Protein AF-A0A3R6XK89-F1 (afdb_monomer_lite)

Sequence (143 aa):
VPIEGVAANTMTCVRFPKGISGPDLLPKVYARGVSLAGGLHKDIKTEYFRIGHMGPSTRRADHAIQTVAAIEAALIECGYAIPAPGQAVQGLKAALKGKIPLEAGGTKADCGCCIVPVKCQFLTLGIVALSFGVGYLLSGRRR

InterPro domains:
  IPR015422 Pyridoxal phosphate-dependent transferase, small domain [G3DSA:3.90.1150.10] (1-99)
  IPR015424 Pyridoxal phosphate-dependent transferase [SSF53383] (5-79)

pLDDT: mean 83.6, std 16.83, range [34.31, 97.5]

Foldseek 3Di:
DDDPPPDDPFKDKDFDDPPDWCVQQQVQLVVLVDHWAAADDPPCRTGIIMDGCDDPNVQALVNVLSSQLSNLVSCVVSVNDDVDPPVSSVVSCVVCVPVHPHDPPPPPVPPDPDPDPVVVVVVVVVVVVVVVVVVVVVVVVVD

Organism: Aphanomyces astaci (NCBI:txid112090)

Radius of gyration: 22.84 Å; chains: 1; bounding box: 38×30×76 Å

Secondary structure (DSSP, 8-state):
-PPTTS--SSEEEEEPPTT--HHHHHHHHHTTT---EE---TTTTTTEEEEE--GGGGS-HHHHHHHHHHHHHHHHHTT---SSTTHHHHHHHHHHTTTS--S-----S---SS---HHHHHHHHHHHHHHHHHHHHHHHTT-

Structure (mmCIF, N/CA/C/O backbone):
data_AF-A0A3R6XK89-F1
#
_entry.id   AF-A0A3R6XK89-F1
#
loop_
_atom_site.group_PDB
_atom_site.id
_atom_site.type_symbol
_atom_site.label_atom_id
_atom_site.label_alt_id
_atom_site.label_comp_id
_atom_site.label_asym_id
_atom_site.label_entity_id
_atom_site.label_seq_id
_atom_site.pdbx_PDB_ins_code
_atom_site.Cartn_x
_atom_site.Cartn_y
_atom_site.Cartn_z
_atom_site.occupancy
_atom_site.B_iso_or_equiv
_atom_site.auth_seq_id
_atom_site.auth_comp_id
_atom_site.auth_asym_id
_atom_site.auth_atom_id
_atom_site.pdbx_PDB_model_num
ATOM 1 N N . VAL A 1 1 ? 1.555 -9.010 15.361 1.00 53.00 1 VAL A N 1
ATOM 2 C CA . VAL A 1 1 ? 2.782 -9.369 14.606 1.00 53.00 1 VAL A CA 1
ATOM 3 C C . VAL A 1 1 ? 2.589 -10.792 14.097 1.00 53.00 1 VAL A C 1
ATOM 5 O O . VAL A 1 1 ? 1.997 -11.561 14.847 1.00 53.00 1 VAL A O 1
ATOM 8 N N . PRO A 1 2 ? 2.936 -11.125 12.839 1.00 60.66 2 PRO A N 1
ATOM 9 C CA . PRO A 1 2 ? 2.804 -12.495 12.338 1.00 60.66 2 PRO A CA 1
ATOM 10 C C . PRO A 1 2 ? 3.633 -13.473 13.182 1.00 60.66 2 PRO A C 1
ATOM 12 O O . PRO A 1 2 ? 4.651 -13.085 13.751 1.00 60.66 2 PRO A O 1
ATOM 15 N N . ILE A 1 3 ? 3.180 -14.725 13.262 1.00 78.38 3 ILE A N 1
ATOM 16 C CA . ILE A 1 3 ? 3.887 -15.810 13.955 1.00 78.38 3 ILE A CA 1
ATOM 17 C C . ILE A 1 3 ? 5.199 -16.093 13.206 1.00 78.38 3 ILE A C 1
ATOM 19 O O . ILE A 1 3 ? 5.222 -16.090 11.969 1.00 78.38 3 ILE A O 1
ATOM 23 N N . GLU A 1 4 ? 6.289 -16.314 13.943 1.00 73.56 4 GLU A N 1
ATOM 24 C CA . GLU A 1 4 ? 7.587 -16.656 13.355 1.00 73.56 4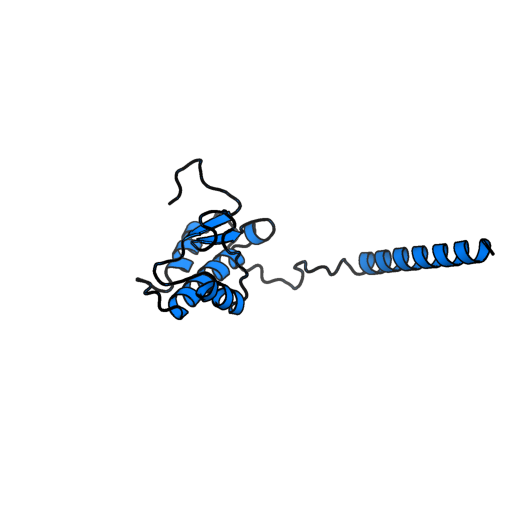 GLU A CA 1
ATOM 25 C C . GLU A 1 4 ? 7.482 -17.913 12.474 1.00 73.56 4 GLU A C 1
ATOM 27 O O . GLU A 1 4 ? 6.775 -18.864 12.797 1.00 73.56 4 GLU A O 1
ATOM 32 N N . GLY A 1 5 ? 8.140 -17.892 11.312 1.00 79.50 5 GLY A N 1
ATOM 33 C CA . GLY A 1 5 ? 8.093 -18.984 10.329 1.00 79.50 5 GLY A CA 1
ATOM 34 C C . GLY A 1 5 ? 6.867 -18.999 9.403 1.00 79.50 5 GLY A C 1
ATOM 35 O O . GLY A 1 5 ? 6.876 -19.731 8.418 1.00 79.50 5 GLY A O 1
ATOM 36 N N . VAL A 1 6 ? 5.845 -18.170 9.653 1.00 83.69 6 VAL A 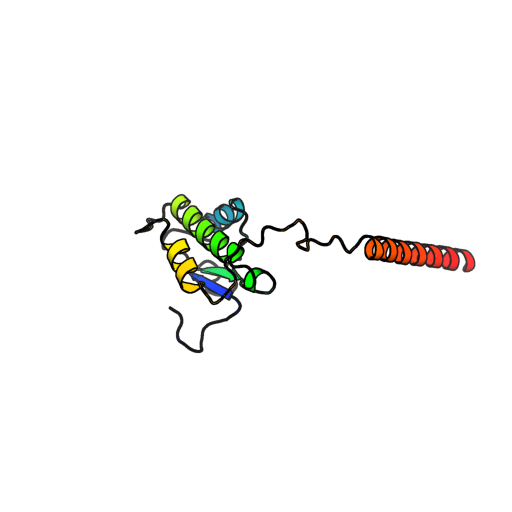N 1
ATOM 37 C CA . VAL A 1 6 ? 4.612 -18.100 8.828 1.00 83.69 6 VAL A CA 1
ATOM 38 C C . VAL A 1 6 ? 4.510 -16.778 8.042 1.00 83.69 6 VAL A C 1
ATOM 40 O O . VAL A 1 6 ? 3.572 -16.551 7.279 1.00 83.69 6 VAL A O 1
ATOM 43 N N . ALA A 1 7 ? 5.477 -15.873 8.212 1.00 85.56 7 ALA A N 1
ATOM 44 C CA . ALA A 1 7 ? 5.502 -14.580 7.535 1.00 85.56 7 ALA A CA 1
ATOM 45 C C . ALA A 1 7 ? 6.036 -14.680 6.094 1.00 85.56 7 ALA A C 1
ATOM 47 O O . ALA A 1 7 ? 7.003 -15.387 5.816 1.00 85.56 7 ALA A O 1
ATOM 48 N N . ALA A 1 8 ? 5.440 -13.907 5.182 1.00 86.44 8 ALA A N 1
ATOM 49 C CA . ALA A 1 8 ? 5.924 -13.773 3.812 1.00 86.44 8 ALA A CA 1
ATOM 50 C C . ALA A 1 8 ? 6.938 -12.621 3.690 1.00 86.44 8 ALA A C 1
ATOM 52 O O . ALA A 1 8 ? 6.674 -11.495 4.109 1.00 86.44 8 ALA A O 1
ATOM 53 N N . ASN A 1 9 ? 8.072 -12.891 3.039 1.00 87.81 9 ASN A N 1
ATOM 54 C CA . ASN A 1 9 ? 9.141 -11.909 2.813 1.00 87.81 9 ASN A CA 1
ATOM 55 C C . ASN A 1 9 ? 8.896 -10.966 1.633 1.00 87.81 9 ASN A C 1
ATOM 57 O O . ASN A 1 9 ? 9.704 -10.073 1.426 1.00 87.81 9 ASN A O 1
ATOM 61 N N . THR A 1 10 ? 7.840 -11.178 0.844 1.00 90.88 10 THR A N 1
ATOM 62 C CA . THR A 1 10 ? 7.587 -10.442 -0.410 1.00 90.88 10 THR A CA 1
ATOM 63 C C . THR A 1 10 ? 6.311 -9.603 -0.385 1.00 90.88 10 THR A C 1
ATOM 65 O O . THR A 1 10 ? 6.073 -8.784 -1.277 1.00 90.88 10 THR A O 1
ATOM 68 N N . MET A 1 11 ? 5.451 -9.801 0.616 1.00 91.75 11 MET A N 1
ATOM 69 C CA . MET A 1 11 ? 4.219 -9.040 0.762 1.00 91.75 11 MET A CA 1
ATOM 70 C C . MET A 1 11 ? 3.722 -9.018 2.204 1.00 91.75 11 MET A C 1
ATOM 72 O O . MET A 1 11 ? 3.838 -9.999 2.933 1.00 91.75 11 MET A O 1
ATOM 76 N N . THR A 1 12 ? 3.088 -7.914 2.583 1.00 93.12 12 THR A N 1
ATOM 77 C CA . THR A 1 12 ? 2.414 -7.759 3.875 1.00 93.12 12 THR A CA 1
ATOM 78 C C . THR A 1 12 ? 0.923 -7.557 3.641 1.00 93.12 12 THR A C 1
ATOM 80 O O . THR A 1 12 ? 0.526 -6.671 2.885 1.00 93.12 12 THR A O 1
ATOM 83 N N . CYS A 1 13 ? 0.089 -8.376 4.282 1.00 93.75 13 CYS A N 1
ATOM 84 C CA . CYS A 1 13 ? -1.368 -8.250 4.230 1.00 93.75 13 CYS A CA 1
ATOM 85 C C . CYS A 1 13 ? -1.868 -7.570 5.506 1.00 93.75 13 CYS A C 1
ATOM 87 O O . CYS A 1 13 ? -1.587 -8.046 6.605 1.00 93.75 13 CYS A O 1
ATOM 89 N N . VAL A 1 14 ? -2.609 -6.473 5.361 1.00 94.31 14 VAL A N 1
ATOM 90 C CA . VAL A 1 14 ? -3.117 -5.679 6.486 1.00 94.31 14 VAL A CA 1
ATOM 91 C C . VAL A 1 14 ? -4.633 -5.605 6.385 1.00 94.31 14 VAL A C 1
ATOM 93 O O . VAL A 1 14 ? -5.169 -5.255 5.333 1.00 94.31 14 VAL A O 1
ATOM 96 N N . ARG A 1 15 ? -5.331 -5.964 7.468 1.00 95.25 15 ARG A N 1
ATOM 97 C CA . ARG A 1 15 ? -6.791 -5.844 7.544 1.00 95.25 15 ARG A CA 1
ATOM 98 C C . ARG A 1 15 ? -7.197 -4.376 7.618 1.00 95.25 15 ARG A C 1
ATOM 100 O O . ARG A 1 15 ? -6.512 -3.585 8.265 1.00 95.25 15 ARG A O 1
ATOM 107 N N . PHE A 1 16 ? -8.311 -4.023 6.988 1.00 95.31 16 PHE A N 1
ATOM 108 C CA . PHE A 1 16 ? -8.868 -2.687 7.153 1.00 95.31 16 PHE A CA 1
ATOM 109 C C . PHE A 1 16 ? -9.330 -2.479 8.603 1.00 95.31 16 PHE A C 1
ATOM 111 O O . PHE A 1 16 ? -9.825 -3.419 9.237 1.00 95.31 16 PHE A O 1
ATOM 118 N N . PRO A 1 17 ? -9.172 -1.266 9.153 1.00 93.62 17 PRO A N 1
ATOM 119 C CA . PRO A 1 17 ? -9.772 -0.935 10.434 1.00 93.62 17 PRO A CA 1
ATOM 120 C C . PRO A 1 17 ? -11.301 -0.911 10.327 1.00 93.62 17 PRO A C 1
ATOM 122 O O . PRO A 1 17 ? -11.874 -0.778 9.244 1.00 93.62 17 PRO A O 1
ATOM 125 N N . LYS A 1 18 ? -11.979 -1.032 11.473 1.00 91.50 18 LYS A N 1
ATOM 126 C CA . LYS A 1 18 ? -13.446 -0.989 11.525 1.00 91.50 18 LYS A CA 1
ATOM 127 C C . LYS A 1 18 ? -13.962 0.312 10.899 1.00 91.50 18 LYS A C 1
ATOM 129 O O . LYS A 1 18 ? -13.486 1.386 11.249 1.00 91.50 18 LYS A O 1
ATOM 134 N N . GLY A 1 19 ? -14.950 0.196 10.012 1.00 91.12 19 GLY A N 1
ATOM 135 C CA . GLY A 1 19 ? -15.602 1.340 9.367 1.00 91.12 19 GLY A CA 1
ATOM 136 C C . GLY A 1 19 ? -14.881 1.907 8.141 1.00 91.12 19 GLY A C 1
ATOM 137 O O . GLY A 1 19 ? -15.383 2.859 7.560 1.00 91.12 19 GLY A O 1
ATOM 138 N N . ILE A 1 20 ? -13.748 1.332 7.723 1.00 94.44 20 ILE A N 1
ATOM 139 C CA . ILE A 1 20 ? -13.032 1.735 6.504 1.00 94.44 20 ILE A CA 1
ATOM 140 C C . ILE A 1 20 ? -12.968 0.544 5.556 1.00 94.44 20 ILE A C 1
ATOM 142 O O . ILE A 1 20 ? -12.640 -0.566 5.971 1.00 94.44 20 ILE A O 1
ATOM 146 N N . SER A 1 21 ? -13.262 0.773 4.279 1.00 94.38 21 SER A N 1
ATOM 147 C CA . SER A 1 21 ? -13.212 -0.259 3.246 1.00 94.38 21 SER A CA 1
ATOM 148 C C . SER A 1 21 ? -12.147 0.030 2.182 1.00 94.38 21 SER A C 1
ATOM 150 O O . SER A 1 21 ? -11.584 1.124 2.094 1.00 94.38 21 SER A O 1
ATOM 152 N N . GLY A 1 22 ? -11.856 -0.970 1.346 1.00 93.31 22 GLY A N 1
ATOM 153 C CA . GLY A 1 22 ? -10.929 -0.827 0.218 1.00 93.31 22 GLY A CA 1
ATOM 154 C C . GLY A 1 22 ? -11.263 0.341 -0.722 1.00 93.31 22 GLY A C 1
ATOM 155 O O . GLY A 1 22 ? -10.357 1.126 -1.007 1.00 93.31 22 GLY A O 1
ATOM 156 N N . PRO A 1 23 ? -12.525 0.497 -1.169 1.00 95.12 23 PRO A N 1
ATOM 157 C CA . PRO A 1 23 ? -12.965 1.656 -1.948 1.00 95.12 23 PRO A CA 1
ATOM 158 C C . PRO A 1 23 ? -12.707 3.015 -1.285 1.00 95.12 23 PRO A C 1
ATOM 160 O O . PRO A 1 23 ? -12.484 3.990 -1.995 1.00 95.12 23 PRO A O 1
ATOM 163 N N . ASP A 1 24 ? -12.679 3.085 0.047 1.00 94.50 24 ASP A N 1
ATOM 164 C CA . ASP A 1 24 ? -12.440 4.341 0.761 1.00 94.50 24 ASP A CA 1
ATOM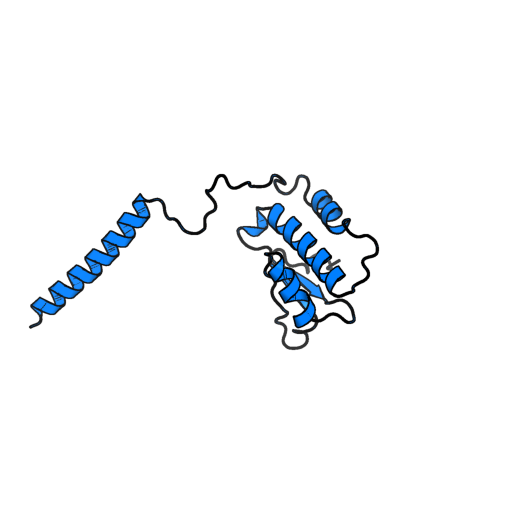 165 C C . ASP A 1 24 ? -10.948 4.675 0.842 1.00 94.50 24 ASP A C 1
ATOM 167 O O . ASP A 1 24 ? -10.555 5.827 0.639 1.00 94.50 24 ASP A O 1
ATOM 171 N N . LEU A 1 25 ? -10.116 3.675 1.154 1.00 96.56 25 LEU A N 1
ATOM 172 C CA . LEU A 1 25 ? -8.701 3.870 1.469 1.00 96.56 25 LEU A CA 1
ATOM 173 C C . LEU A 1 25 ? -7.803 3.847 0.225 1.00 96.56 25 LEU A C 1
ATOM 175 O O . LEU A 1 25 ? -6.928 4.701 0.080 1.00 96.56 25 LEU A O 1
ATOM 179 N N . LEU A 1 26 ? -7.988 2.873 -0.674 1.00 97.00 26 LEU A N 1
ATOM 180 C CA . LEU A 1 26 ? -7.048 2.622 -1.776 1.00 97.00 26 LEU A CA 1
ATOM 181 C C . LEU A 1 26 ? -6.937 3.798 -2.762 1.00 97.00 26 LEU A C 1
ATOM 183 O O . LEU A 1 26 ? -5.806 4.146 -3.109 1.00 97.00 26 LEU A O 1
ATOM 187 N N . PRO A 1 27 ? -8.032 4.472 -3.175 1.00 97.50 27 PRO A N 1
ATOM 188 C CA . PRO A 1 27 ? -7.931 5.643 -4.046 1.00 97.50 27 PRO A CA 1
ATOM 189 C C . PRO A 1 27 ? -7.183 6.812 -3.396 1.00 97.50 27 PRO A C 1
ATOM 191 O O . PRO A 1 27 ? -6.430 7.508 -4.073 1.00 97.50 27 PRO A O 1
ATOM 194 N N . LYS A 1 28 ? -7.327 7.003 -2.077 1.00 97.50 28 LYS A N 1
ATOM 195 C CA . LYS A 1 28 ? -6.636 8.069 -1.332 1.00 97.50 28 LYS A CA 1
ATOM 196 C C . LYS A 1 28 ? -5.134 7.816 -1.220 1.00 97.50 28 LYS A C 1
ATOM 198 O O . LYS A 1 28 ? -4.339 8.747 -1.340 1.00 97.50 28 LYS A O 1
ATOM 203 N N . VAL A 1 29 ? -4.737 6.554 -1.038 1.00 97.44 29 VAL A N 1
ATOM 204 C CA . VAL A 1 29 ? -3.322 6.152 -1.086 1.00 97.44 29 VAL A CA 1
ATOM 205 C C . VAL A 1 29 ? -2.761 6.333 -2.502 1.00 97.44 29 VAL A C 1
ATOM 207 O O . VAL A 1 29 ? -1.682 6.905 -2.664 1.00 97.44 29 VAL A O 1
ATOM 210 N N . TYR A 1 30 ? -3.525 5.950 -3.531 1.00 97.31 30 TYR A N 1
ATOM 211 C CA . TYR A 1 30 ? -3.143 6.137 -4.934 1.00 97.31 30 TYR A CA 1
ATOM 212 C C . TYR A 1 30 ? -2.960 7.609 -5.312 1.00 97.31 30 TYR A C 1
ATOM 214 O O . TYR A 1 30 ? -1.974 7.958 -5.958 1.00 97.31 30 TYR A O 1
ATOM 222 N N . ALA A 1 31 ? -3.835 8.494 -4.828 1.00 96.94 31 ALA A N 1
ATOM 223 C CA . ALA A 1 31 ? -3.709 9.940 -5.013 1.00 96.94 31 ALA A CA 1
ATOM 224 C C . ALA A 1 31 ? -2.402 10.520 -4.432 1.00 96.94 31 ALA A C 1
ATOM 226 O O . ALA A 1 31 ? -1.990 11.611 -4.814 1.00 96.94 31 ALA A O 1
ATOM 227 N N . ARG A 1 32 ? -1.720 9.791 -3.536 1.00 96.38 32 ARG A N 1
ATOM 228 C CA . ARG A 1 32 ? -0.411 10.151 -2.958 1.00 96.38 32 ARG A CA 1
ATOM 229 C C . ARG A 1 32 ? 0.766 9.484 -3.675 1.00 96.38 32 ARG A C 1
ATOM 231 O O . ARG A 1 32 ? 1.877 9.477 -3.154 1.00 96.38 32 ARG A O 1
ATOM 238 N N . GLY A 1 33 ? 0.531 8.912 -4.855 1.00 94.81 33 GLY A N 1
ATOM 239 C CA . GLY A 1 33 ? 1.561 8.292 -5.689 1.00 94.81 33 GLY A CA 1
ATOM 240 C C . GLY A 1 33 ? 1.938 6.865 -5.286 1.00 94.81 33 GLY A C 1
ATOM 241 O O . GLY A 1 33 ? 2.928 6.340 -5.790 1.00 94.81 33 GLY A O 1
ATOM 242 N N . VAL A 1 34 ? 1.169 6.218 -4.402 1.00 95.94 34 VAL A N 1
ATOM 243 C CA . VAL A 1 34 ? 1.433 4.844 -3.947 1.00 95.94 34 VAL A CA 1
ATOM 244 C C . VAL A 1 34 ? 0.312 3.918 -4.408 1.00 95.94 34 VAL A C 1
ATOM 246 O O . VAL A 1 34 ? -0.844 4.089 -4.038 1.00 95.94 34 VAL A O 1
ATOM 249 N N . SER A 1 35 ? 0.643 2.893 -5.192 1.00 95.25 35 SER A N 1
ATOM 250 C CA . SER A 1 35 ? -0.327 1.875 -5.612 1.00 95.25 35 SER A CA 1
ATOM 251 C C . SER A 1 35 ? -0.283 0.667 -4.678 1.00 95.25 35 SER A C 1
ATOM 253 O O . SER A 1 35 ? 0.759 0.031 -4.522 1.00 95.25 35 SER A O 1
ATOM 255 N N . LEU A 1 36 ? -1.422 0.346 -4.061 1.00 96.19 36 LEU A N 1
ATOM 256 C CA . LEU A 1 36 ? -1.608 -0.838 -3.223 1.00 96.19 36 LEU A CA 1
ATOM 257 C C . LEU A 1 36 ? -2.690 -1.735 -3.817 1.00 96.19 36 LEU A C 1
ATOM 259 O O . LEU A 1 36 ? -3.656 -1.258 -4.410 1.00 96.19 36 LEU A O 1
ATOM 263 N N . ALA A 1 37 ? -2.553 -3.044 -3.621 1.00 94.75 37 ALA A N 1
ATOM 264 C CA . ALA A 1 37 ? -3.525 -4.005 -4.121 1.00 94.75 37 ALA A CA 1
ATOM 265 C C . ALA A 1 37 ? -4.571 -4.345 -3.049 1.00 94.75 37 ALA A C 1
ATOM 267 O O . ALA A 1 37 ? -4.232 -4.540 -1.883 1.00 94.75 37 ALA A O 1
ATOM 268 N N . GLY A 1 38 ? -5.835 -4.501 -3.447 1.00 96.06 38 GLY A N 1
ATOM 269 C CA . GLY A 1 38 ? -6.871 -5.084 -2.586 1.00 96.06 38 GLY A CA 1
ATOM 270 C C . GLY A 1 38 ? -6.640 -6.576 -2.309 1.00 96.06 38 GLY A C 1
ATOM 271 O O . GLY A 1 38 ? -5.718 -7.195 -2.861 1.00 96.06 38 GLY A O 1
ATOM 272 N N . GLY A 1 39 ? -7.474 -7.164 -1.453 1.00 94.12 39 GLY A N 1
ATOM 273 C CA . GLY A 1 39 ? -7.436 -8.588 -1.133 1.00 94.12 39 GLY A CA 1
ATOM 274 C C . GLY A 1 39 ? -7.777 -9.490 -2.325 1.00 94.12 39 GLY A C 1
ATOM 275 O O . GLY A 1 39 ? -8.467 -9.090 -3.260 1.00 94.12 39 GLY A O 1
ATOM 276 N N . LEU A 1 40 ? -7.259 -10.722 -2.298 1.00 94.50 40 LEU A N 1
ATOM 277 C CA . LEU A 1 40 ? -7.427 -11.725 -3.362 1.00 94.50 40 LEU A CA 1
ATOM 278 C C . LEU A 1 40 ? -8.058 -13.032 -2.857 1.00 94.50 40 LEU A C 1
ATOM 280 O O . LEU A 1 40 ? -8.610 -13.792 -3.645 1.00 94.50 40 LEU A O 1
ATOM 284 N N . HIS A 1 41 ? -7.988 -13.305 -1.552 1.00 92.88 41 HIS A N 1
ATOM 285 C CA . HIS A 1 41 ? -8.543 -14.521 -0.971 1.00 92.88 41 HIS A CA 1
ATOM 286 C C . HIS A 1 41 ? -10.064 -14.548 -1.141 1.00 92.88 41 HIS A C 1
ATOM 288 O O . HIS A 1 41 ? -10.740 -13.609 -0.723 1.00 92.88 41 HIS A O 1
ATOM 294 N N . LYS A 1 42 ? -10.595 -15.636 -1.711 1.00 94.50 42 LYS A N 1
ATOM 295 C CA . LYS A 1 42 ? -12.015 -15.783 -2.078 1.00 94.50 42 LYS A CA 1
ATOM 296 C C . LYS A 1 42 ? -12.992 -15.352 -0.975 1.00 94.50 42 LYS A C 1
ATOM 298 O O . LYS A 1 42 ? -13.927 -14.613 -1.263 1.00 94.50 42 LYS A O 1
ATOM 303 N N . ASP A 1 43 ? -12.708 -15.734 0.268 1.00 96.06 43 ASP A N 1
ATOM 304 C CA . ASP A 1 43 ? -13.636 -15.552 1.390 1.00 96.06 43 ASP A CA 1
ATOM 305 C C . ASP A 1 43 ? -13.497 -14.192 2.095 1.00 96.06 43 ASP A C 1
ATOM 307 O O . ASP A 1 43 ? -14.435 -13.745 2.736 1.00 96.06 43 ASP A O 1
ATOM 311 N N . ILE A 1 44 ? -12.346 -13.515 1.975 1.00 95.06 44 ILE A N 1
ATOM 312 C CA . ILE A 1 44 ? -12.029 -12.307 2.768 1.00 95.06 44 ILE A CA 1
ATOM 313 C C . ILE A 1 44 ? -11.464 -11.159 1.919 1.00 95.06 44 ILE A C 1
ATOM 315 O O . ILE A 1 44 ? -10.825 -10.248 2.439 1.00 95.06 44 ILE A O 1
ATOM 319 N N . LYS A 1 45 ? -11.662 -11.175 0.593 1.00 94.31 45 LYS A N 1
ATOM 320 C CA . LYS A 1 45 ? -11.061 -10.211 -0.356 1.00 94.31 45 LYS A CA 1
ATOM 321 C C . LYS A 1 45 ? -11.324 -8.733 -0.027 1.00 94.31 45 LYS A C 1
ATOM 323 O O . LYS A 1 45 ? -10.526 -7.881 -0.405 1.00 94.31 45 LYS A O 1
ATOM 328 N N . THR A 1 46 ? -12.422 -8.423 0.661 1.00 94.25 46 THR A N 1
ATOM 329 C CA . THR A 1 46 ? -12.819 -7.057 1.042 1.00 94.25 46 THR A CA 1
ATOM 330 C C . THR A 1 46 ? -12.306 -6.630 2.416 1.00 94.25 46 THR A C 1
ATOM 332 O O . THR A 1 46 ? -12.449 -5.467 2.772 1.00 94.25 46 THR A O 1
ATOM 335 N N . GLU A 1 47 ? -11.713 -7.539 3.192 1.00 95.69 47 GLU A N 1
ATOM 336 C CA . GLU A 1 47 ? -11.314 -7.285 4.583 1.00 95.69 47 GLU A CA 1
ATOM 337 C C . GLU A 1 47 ? -9.869 -6.804 4.728 1.00 95.69 47 GLU A C 1
ATOM 339 O O . GLU A 1 47 ? -9.467 -6.385 5.812 1.00 95.69 47 GLU A O 1
ATOM 344 N N . TYR A 1 48 ? -9.065 -6.883 3.667 1.00 96.25 48 TYR A N 1
ATOM 345 C CA . TYR A 1 48 ? -7.644 -6.563 3.726 1.00 96.25 48 TYR A CA 1
ATOM 346 C C . TYR A 1 48 ? -7.108 -5.994 2.412 1.00 96.25 48 TYR A C 1
ATOM 348 O O . TYR A 1 48 ? -7.684 -6.171 1.338 1.00 96.25 48 TYR A O 1
ATOM 356 N N . PHE A 1 49 ? -5.950 -5.352 2.510 1.00 96.88 49 PHE A N 1
ATOM 357 C CA . PHE A 1 49 ? -5.137 -4.910 1.385 1.00 96.88 49 PHE A CA 1
ATOM 358 C C . PHE A 1 49 ? -3.712 -5.456 1.510 1.00 96.88 49 PHE A C 1
ATOM 360 O O . PHE A 1 49 ? -3.320 -6.032 2.530 1.00 96.88 49 PHE A O 1
ATOM 367 N N . ARG A 1 50 ? -2.939 -5.315 0.437 1.00 96.31 50 ARG A N 1
ATOM 368 C CA . ARG A 1 50 ? -1.621 -5.920 0.272 1.00 96.31 50 ARG A CA 1
ATOM 369 C C . ARG A 1 50 ? -0.590 -4.860 -0.075 1.00 96.31 50 ARG A C 1
ATOM 371 O O . ARG A 1 50 ? -0.752 -4.109 -1.036 1.00 96.31 50 ARG A O 1
ATOM 378 N N . ILE A 1 51 ? 0.493 -4.867 0.688 1.00 95.75 51 ILE A N 1
ATOM 379 C CA . ILE A 1 51 ? 1.688 -4.063 0.460 1.00 95.75 51 ILE A CA 1
ATOM 380 C C . ILE A 1 51 ? 2.741 -4.995 -0.130 1.00 95.75 51 ILE A C 1
ATOM 382 O O . ILE A 1 51 ? 3.243 -5.881 0.561 1.00 95.75 51 ILE A O 1
ATOM 386 N N . GLY A 1 52 ? 3.032 -4.836 -1.419 1.00 94.00 52 GLY A N 1
ATOM 387 C CA . GLY A 1 52 ? 4.059 -5.616 -2.102 1.00 94.00 52 GLY A CA 1
ATOM 388 C C . GLY A 1 52 ? 5.446 -5.048 -1.833 1.00 94.00 52 GLY A C 1
ATOM 389 O O . GLY A 1 52 ? 5.674 -3.853 -1.997 1.00 94.00 52 GLY A O 1
ATOM 390 N N . HIS A 1 53 ? 6.384 -5.908 -1.454 1.00 91.75 53 HIS A N 1
ATOM 391 C CA . HIS A 1 53 ? 7.798 -5.570 -1.340 1.00 91.75 53 HIS A CA 1
ATOM 392 C C . HIS A 1 53 ? 8.610 -6.569 -2.168 1.00 91.75 53 HIS A C 1
ATOM 394 O O . HIS A 1 53 ? 9.258 -7.474 -1.662 1.00 91.75 53 HIS A O 1
ATOM 400 N N . MET A 1 54 ? 8.535 -6.410 -3.492 1.00 90.94 54 MET A N 1
ATOM 401 C CA . MET A 1 54 ? 9.181 -7.278 -4.481 1.00 90.94 54 MET A CA 1
ATOM 402 C C . MET A 1 54 ? 10.007 -6.455 -5.464 1.00 90.94 54 MET A C 1
ATOM 404 O O . MET A 1 54 ? 9.642 -5.339 -5.828 1.00 90.94 54 MET A O 1
ATOM 408 N N . GLY A 1 55 ? 11.121 -7.023 -5.929 1.00 88.88 55 GLY A N 1
ATOM 409 C CA . GLY A 1 55 ? 11.951 -6.384 -6.946 1.00 88.88 55 GLY A CA 1
ATOM 410 C C . GLY A 1 55 ? 12.514 -5.034 -6.469 1.00 88.88 55 GLY A C 1
ATOM 411 O O . GLY A 1 55 ? 13.054 -4.974 -5.356 1.00 88.88 55 GLY A O 1
ATOM 412 N N . PRO A 1 56 ? 12.402 -3.949 -7.263 1.00 84.56 56 PRO A N 1
ATOM 413 C CA . PRO A 1 56 ? 13.010 -2.653 -6.946 1.00 84.56 56 PRO A CA 1
ATOM 414 C C . PRO A 1 56 ? 12.613 -2.069 -5.585 1.00 84.56 56 PRO A C 1
ATOM 416 O O . PRO A 1 56 ? 13.438 -1.438 -4.925 1.00 84.56 56 PRO A O 1
ATOM 419 N N . SER A 1 57 ? 11.388 -2.329 -5.113 1.00 83.75 57 SER A N 1
ATOM 420 C CA . SER A 1 57 ? 10.902 -1.799 -3.833 1.00 83.75 57 SER A CA 1
ATOM 421 C C . SER A 1 57 ? 11.628 -2.377 -2.614 1.00 83.75 57 SER A C 1
ATOM 423 O O . SER A 1 57 ? 11.565 -1.801 -1.535 1.00 83.75 57 SER A O 1
ATOM 425 N N . THR A 1 58 ? 12.339 -3.501 -2.765 1.00 83.94 58 THR A N 1
ATOM 426 C CA . THR A 1 58 ? 13.096 -4.144 -1.672 1.00 83.94 58 THR A CA 1
ATOM 427 C C . THR A 1 58 ? 14.460 -3.513 -1.415 1.00 83.94 58 THR A C 1
ATOM 429 O O . THR A 1 58 ? 15.083 -3.792 -0.393 1.00 83.94 58 THR A O 1
ATOM 432 N N . ARG A 1 59 ? 14.965 -2.701 -2.350 1.00 79.56 59 ARG A N 1
ATOM 433 C CA . ARG A 1 59 ? 16.305 -2.091 -2.288 1.00 79.56 59 ARG A CA 1
ATOM 434 C C . ARG A 1 59 ? 16.262 -0.592 -2.005 1.00 79.56 59 ARG A C 1
ATOM 436 O O . ARG A 1 59 ? 17.294 0.066 -2.028 1.00 79.56 59 ARG A O 1
ATOM 443 N N . ARG A 1 60 ? 15.065 -0.063 -1.766 1.00 82.31 60 ARG A N 1
ATOM 444 C CA . ARG A 1 60 ? 14.761 1.364 -1.736 1.00 82.31 60 ARG A CA 1
ATOM 445 C C . ARG A 1 60 ? 13.929 1.677 -0.505 1.00 82.31 60 ARG A C 1
ATOM 447 O O . ARG A 1 60 ? 12.726 1.420 -0.467 1.00 82.31 60 ARG A O 1
ATOM 454 N N . ALA A 1 61 ? 14.590 2.192 0.529 1.00 85.44 61 ALA A N 1
ATOM 455 C CA . ALA A 1 61 ? 13.927 2.530 1.783 1.00 85.44 61 ALA A CA 1
ATOM 456 C C . ALA A 1 61 ? 12.896 3.656 1.611 1.00 85.44 61 ALA A C 1
ATOM 458 O O . ALA A 1 61 ? 11.887 3.683 2.315 1.00 85.44 61 ALA A O 1
ATOM 459 N N . ASP A 1 62 ? 13.116 4.548 0.643 1.00 87.19 62 ASP A N 1
ATOM 460 C CA . ASP A 1 62 ? 12.202 5.627 0.278 1.00 87.19 62 ASP A CA 1
ATOM 461 C C . ASP A 1 62 ? 10.820 5.103 -0.131 1.00 87.19 62 ASP A C 1
ATOM 463 O O . ASP A 1 62 ? 9.819 5.660 0.312 1.00 87.19 62 ASP A O 1
ATOM 467 N N . HIS A 1 63 ? 10.734 3.988 -0.864 1.00 90.06 63 HIS A N 1
ATOM 468 C CA . HIS A 1 63 ? 9.446 3.385 -1.223 1.00 90.06 63 HIS A CA 1
ATOM 469 C C . HIS A 1 63 ? 8.669 2.893 -0.000 1.00 90.06 63 HIS A C 1
ATOM 471 O O . HIS A 1 63 ? 7.460 3.115 0.096 1.00 90.06 63 HIS A O 1
ATOM 477 N N . ALA A 1 64 ? 9.349 2.263 0.960 1.00 90.62 64 ALA A N 1
ATOM 478 C CA . ALA A 1 64 ? 8.715 1.813 2.195 1.00 90.62 64 ALA A CA 1
ATOM 479 C C . ALA A 1 64 ? 8.244 3.008 3.046 1.00 90.62 64 ALA A C 1
ATOM 481 O O . ALA A 1 64 ? 7.115 3.012 3.537 1.00 90.62 64 ALA A O 1
ATOM 482 N N . ILE A 1 65 ? 9.078 4.048 3.163 1.00 92.12 65 ILE A N 1
ATOM 483 C CA . ILE A 1 65 ? 8.766 5.281 3.900 1.00 92.12 65 ILE A CA 1
ATOM 484 C C . ILE A 1 65 ? 7.568 6.010 3.278 1.00 92.12 65 ILE A C 1
ATOM 486 O O . ILE A 1 65 ? 6.629 6.350 3.997 1.00 92.12 65 ILE A O 1
ATOM 490 N N . GLN A 1 66 ? 7.569 6.211 1.957 1.00 93.44 66 GLN A N 1
AT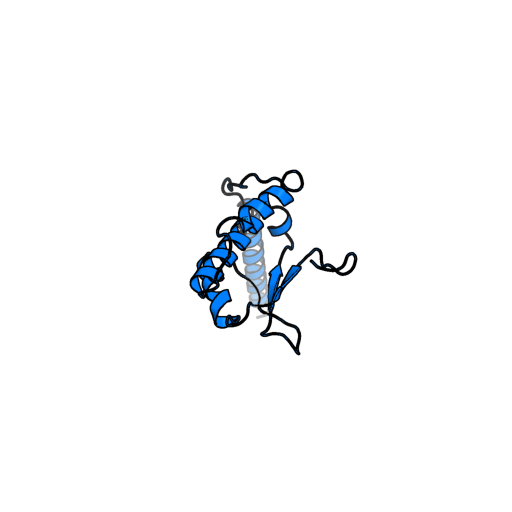OM 491 C CA . GLN A 1 66 ? 6.468 6.850 1.229 1.00 93.44 66 GLN A CA 1
ATOM 492 C C . GLN A 1 66 ? 5.173 6.047 1.351 1.00 93.44 66 GLN A C 1
ATOM 494 O O . GLN A 1 66 ? 4.114 6.626 1.573 1.00 93.44 66 GLN A O 1
ATOM 499 N N . THR A 1 67 ? 5.258 4.716 1.278 1.00 95.19 67 THR A N 1
ATOM 500 C CA . THR A 1 67 ? 4.093 3.837 1.433 1.00 95.19 67 THR A CA 1
ATOM 501 C C . THR A 1 67 ? 3.457 3.989 2.810 1.00 95.19 67 THR A C 1
ATOM 503 O O . THR A 1 67 ? 2.248 4.184 2.909 1.00 95.19 67 THR A O 1
ATOM 506 N N . VAL A 1 68 ? 4.258 3.945 3.880 1.00 94.81 68 VAL A N 1
ATOM 507 C CA . VAL A 1 68 ? 3.744 4.090 5.250 1.00 94.81 68 VAL A CA 1
ATOM 508 C C . VAL A 1 68 ? 3.169 5.486 5.485 1.00 94.81 68 VAL A C 1
ATOM 510 O O . VAL A 1 68 ? 2.074 5.597 6.033 1.00 94.81 68 VAL A O 1
ATOM 513 N N . ALA A 1 69 ? 3.843 6.536 5.008 1.00 95.12 69 ALA A N 1
ATOM 514 C CA . ALA A 1 69 ? 3.341 7.906 5.102 1.00 95.12 69 ALA A CA 1
ATOM 515 C C . ALA A 1 69 ? 2.011 8.094 4.347 1.00 95.12 69 ALA A C 1
ATOM 517 O O . ALA A 1 69 ? 1.087 8.726 4.857 1.00 95.12 69 ALA A O 1
ATOM 518 N N . ALA A 1 70 ? 1.887 7.517 3.147 1.00 96.56 70 ALA A N 1
ATOM 519 C CA . ALA A 1 70 ? 0.669 7.596 2.347 1.00 96.56 70 ALA A CA 1
ATOM 520 C C . ALA A 1 70 ? -0.504 6.853 3.002 1.00 96.56 70 ALA A C 1
ATOM 522 O O . ALA A 1 70 ? -1.616 7.380 3.017 1.00 96.56 70 ALA A O 1
ATOM 523 N N . ILE A 1 71 ? -0.261 5.668 3.577 1.00 96.12 71 ILE A N 1
ATOM 524 C CA . ILE A 1 71 ? -1.274 4.903 4.321 1.00 96.12 71 ILE A CA 1
ATOM 525 C C . ILE A 1 71 ? -1.748 5.689 5.543 1.00 96.12 71 ILE A C 1
ATOM 527 O O . ILE A 1 71 ? -2.951 5.817 5.749 1.00 96.12 71 ILE A O 1
ATOM 531 N N . GLU A 1 72 ? -0.824 6.235 6.333 1.00 95.06 72 GLU A N 1
ATOM 532 C CA . GLU A 1 72 ? -1.149 7.027 7.521 1.00 95.06 72 GLU A CA 1
ATOM 533 C C . GLU A 1 72 ? -2.019 8.240 7.165 1.00 95.06 72 GLU A C 1
ATOM 535 O O . GLU A 1 72 ? -3.101 8.421 7.725 1.00 95.06 72 GLU A O 1
ATOM 540 N N . ALA A 1 73 ? -1.604 9.021 6.167 1.00 95.31 73 ALA A N 1
ATOM 541 C CA . ALA A 1 73 ? -2.356 10.185 5.717 1.00 95.31 73 ALA A CA 1
ATOM 542 C C . ALA A 1 73 ? -3.729 9.818 5.124 1.00 95.31 73 ALA A C 1
ATOM 544 O O . ALA A 1 73 ? -4.694 10.555 5.316 1.00 95.31 73 ALA A O 1
ATOM 545 N N . ALA A 1 74 ? -3.836 8.696 4.408 1.00 96.19 74 ALA A N 1
ATOM 546 C CA . ALA A 1 74 ? -5.102 8.227 3.851 1.00 96.19 74 ALA A CA 1
ATOM 547 C C . ALA A 1 74 ? -6.058 7.694 4.932 1.00 96.19 74 ALA A C 1
ATOM 549 O O . ALA A 1 74 ? -7.267 7.889 4.825 1.00 96.19 74 ALA A O 1
ATOM 550 N N . LEU A 1 75 ? -5.534 7.057 5.984 1.00 95.25 75 LEU A N 1
ATOM 551 C CA . LEU A 1 75 ? -6.322 6.614 7.137 1.00 95.25 75 LEU A CA 1
ATOM 552 C C . LEU A 1 75 ? -6.909 7.802 7.905 1.00 95.25 75 LEU A C 1
ATOM 554 O O . LEU A 1 75 ? -8.097 7.780 8.220 1.00 95.25 75 LEU A O 1
ATOM 558 N N . ILE A 1 76 ? -6.113 8.850 8.141 1.00 94.38 76 ILE A N 1
ATOM 559 C CA . ILE A 1 76 ? -6.587 10.094 8.771 1.00 94.38 76 ILE A CA 1
ATOM 560 C C . ILE A 1 76 ? -7.701 10.725 7.929 1.00 94.38 76 ILE A C 1
ATOM 562 O O . ILE A 1 76 ? -8.740 11.102 8.463 1.00 94.38 76 ILE A O 1
ATOM 566 N N . GLU A 1 77 ? -7.527 10.783 6.607 1.00 94.94 77 GLU A N 1
ATOM 567 C CA . GLU A 1 77 ? -8.540 11.318 5.687 1.00 94.94 77 GLU A CA 1
ATOM 568 C C . GLU A 1 77 ? -9.828 10.470 5.661 1.00 94.94 77 GLU A C 1
ATOM 570 O O . GLU A 1 77 ? -10.915 10.996 5.450 1.00 94.94 77 GLU A O 1
ATOM 575 N N . CYS A 1 78 ? -9.738 9.163 5.927 1.00 94.19 78 CYS A N 1
ATOM 576 C CA . CYS A 1 78 ? -10.909 8.299 6.120 1.00 94.19 78 CYS A CA 1
ATOM 577 C C . CYS A 1 78 ? -11.564 8.445 7.508 1.00 94.19 78 CYS A C 1
ATOM 579 O O . CYS A 1 78 ? -12.495 7.703 7.810 1.00 94.19 78 CYS A O 1
ATOM 581 N N . GLY A 1 79 ? -11.084 9.353 8.364 1.00 92.25 79 GLY A N 1
ATOM 582 C CA . GLY A 1 79 ? -11.614 9.566 9.713 1.00 92.25 79 GLY A CA 1
ATOM 583 C C . GLY A 1 79 ? -11.115 8.561 10.754 1.00 92.25 79 GLY A C 1
ATOM 584 O O . GLY A 1 79 ? -11.692 8.464 11.837 1.00 92.25 79 GLY A O 1
ATOM 585 N N . TYR A 1 80 ? -10.052 7.802 10.464 1.00 92.69 80 TYR A N 1
ATOM 586 C CA . TYR A 1 80 ? -9.455 6.903 11.447 1.00 92.69 80 TYR A CA 1
ATOM 587 C C . TYR A 1 80 ? -8.653 7.690 12.487 1.00 92.69 80 TYR A C 1
ATOM 589 O O . TYR A 1 80 ? -7.703 8.400 12.150 1.00 92.69 80 TYR A O 1
ATOM 597 N N . ALA A 1 81 ? -8.994 7.521 13.765 1.00 89.62 81 ALA A N 1
ATOM 598 C CA . ALA A 1 81 ? -8.253 8.126 14.863 1.00 89.62 81 ALA A CA 1
ATOM 599 C C . ALA A 1 81 ? -6.918 7.395 15.071 1.00 89.62 81 ALA A C 1
ATOM 601 O O . ALA A 1 81 ? -6.869 6.292 15.621 1.00 89.62 81 ALA A O 1
ATOM 602 N N . ILE A 1 82 ? -5.823 8.017 14.632 1.00 87.12 82 ILE A N 1
ATOM 603 C CA . ILE A 1 82 ? -4.467 7.522 14.880 1.00 87.12 82 ILE A CA 1
ATOM 604 C C . ILE A 1 82 ? -3.990 8.079 16.229 1.00 87.12 82 ILE A C 1
ATOM 606 O O . ILE A 1 82 ? -3.899 9.298 16.361 1.00 87.12 82 ILE A O 1
ATOM 610 N N . PRO A 1 83 ? -3.651 7.226 17.219 1.00 82.12 83 PRO A N 1
ATOM 611 C CA . PRO A 1 83 ? -3.246 7.682 18.553 1.00 82.12 83 PRO A CA 1
ATOM 612 C C . PRO A 1 83 ? -2.015 8.596 18.564 1.00 82.12 83 PRO A C 1
ATOM 614 O O . PRO A 1 83 ? -1.899 9.456 19.430 1.00 82.12 83 PRO A O 1
ATOM 617 N N . ALA A 1 84 ? -1.093 8.411 17.615 1.00 85.44 84 ALA A N 1
ATOM 618 C CA . ALA A 1 84 ? 0.105 9.231 17.492 1.00 85.44 84 ALA A CA 1
ATOM 619 C C . ALA A 1 84 ? 0.527 9.403 16.019 1.00 85.44 84 ALA A C 1
ATOM 621 O O . ALA A 1 84 ? 1.322 8.606 15.506 1.00 85.44 84 ALA A O 1
ATOM 622 N N . PRO A 1 85 ? -0.003 10.428 15.326 1.00 84.62 85 PRO A N 1
ATOM 623 C CA . PRO A 1 85 ? 0.345 10.710 13.938 1.00 84.62 85 PRO A CA 1
ATOM 624 C C . PRO A 1 85 ? 1.845 10.994 13.759 1.00 84.62 85 PRO A C 1
ATOM 626 O O . PRO A 1 85 ? 2.473 11.658 14.582 1.00 84.62 85 PRO A O 1
ATOM 629 N N . GLY A 1 86 ? 2.431 10.491 12.676 1.00 83.31 86 GLY A N 1
ATOM 630 C CA . GLY A 1 86 ? 3.834 10.665 12.299 1.00 83.31 86 GLY A CA 1
ATOM 631 C C . GLY A 1 86 ? 4.805 9.683 12.962 1.00 83.31 86 GLY A C 1
ATOM 632 O O . GLY A 1 86 ? 5.971 9.614 12.561 1.00 83.31 86 GLY A O 1
ATOM 633 N N . GLN A 1 87 ? 4.362 8.878 13.936 1.00 88.88 87 GLN A N 1
ATOM 634 C CA . GLN A 1 87 ? 5.225 7.877 14.576 1.00 88.88 87 GLN A CA 1
ATOM 635 C C . GLN A 1 87 ? 5.494 6.664 13.680 1.00 88.88 87 GLN A C 1
ATOM 637 O O . GLN A 1 87 ? 6.564 6.061 13.782 1.00 88.88 87 GLN A O 1
ATOM 642 N N . ALA A 1 88 ? 4.576 6.322 12.770 1.00 89.00 88 ALA A N 1
ATOM 643 C CA . ALA A 1 88 ? 4.697 5.137 11.920 1.00 89.00 88 ALA A CA 1
ATOM 644 C C . ALA A 1 88 ? 5.959 5.183 11.042 1.00 89.00 88 ALA A C 1
ATOM 646 O O . ALA A 1 88 ? 6.719 4.213 10.963 1.00 89.00 88 ALA A O 1
ATOM 647 N N . VAL A 1 89 ? 6.235 6.342 10.441 1.00 90.94 89 VAL A N 1
ATOM 648 C CA . VAL A 1 89 ? 7.438 6.560 9.628 1.00 90.94 89 VAL A CA 1
ATOM 649 C C . VAL A 1 89 ? 8.708 6.511 10.478 1.00 90.94 89 VAL A C 1
ATOM 651 O O . VAL A 1 89 ? 9.713 5.950 10.040 1.00 90.94 89 VAL A O 1
ATOM 654 N N . GLN A 1 90 ? 8.684 7.070 11.690 1.00 90.62 90 GLN A N 1
ATOM 655 C CA . GLN A 1 90 ? 9.849 7.055 12.580 1.00 90.62 90 GLN A CA 1
ATOM 656 C C . GLN A 1 90 ? 10.177 5.638 13.053 1.00 90.62 90 GLN A C 1
ATOM 658 O O . GLN A 1 90 ? 11.337 5.226 12.999 1.00 90.62 90 GLN A O 1
ATOM 663 N N . GLY A 1 91 ? 9.155 4.861 13.423 1.00 90.12 91 GLY A N 1
ATOM 664 C CA . GLY A 1 91 ? 9.304 3.449 13.768 1.00 90.12 91 GLY A CA 1
ATOM 665 C C . GLY A 1 91 ? 9.880 2.633 12.610 1.00 90.12 91 GLY A C 1
ATOM 666 O O . GLY A 1 91 ? 10.804 1.843 12.807 1.00 90.12 91 GLY A O 1
ATOM 667 N N . LEU A 1 92 ? 9.412 2.883 11.381 1.00 89.88 92 LEU A N 1
ATOM 668 C CA . LEU A 1 92 ? 9.953 2.229 10.190 1.00 89.88 92 LEU A CA 1
ATOM 669 C C . LEU A 1 92 ? 11.421 2.601 9.944 1.00 89.88 92 LEU A C 1
ATOM 671 O O . LEU A 1 92 ? 12.248 1.719 9.719 1.00 89.88 92 LEU A O 1
ATOM 675 N N . LYS A 1 93 ? 11.768 3.891 10.010 1.00 89.62 93 LYS A N 1
ATOM 676 C CA . LYS A 1 93 ? 13.152 4.357 9.833 1.00 89.62 93 LYS A CA 1
ATOM 677 C C . LYS A 1 93 ? 14.089 3.736 10.867 1.00 89.62 93 LYS A C 1
ATOM 679 O O . LYS A 1 93 ? 15.174 3.292 10.501 1.00 89.62 93 LYS A O 1
ATOM 684 N N . ALA A 1 94 ? 13.662 3.653 12.127 1.00 89.94 94 ALA A N 1
ATOM 685 C CA . ALA A 1 94 ? 14.426 2.999 13.183 1.00 89.94 94 ALA A CA 1
ATOM 686 C C . ALA A 1 94 ? 14.640 1.502 12.895 1.00 89.94 94 ALA A C 1
ATOM 688 O O . ALA A 1 94 ? 15.755 1.010 13.043 1.00 89.94 94 ALA A O 1
ATOM 689 N N . ALA A 1 95 ? 13.609 0.796 12.415 1.00 87.31 95 ALA A N 1
ATOM 690 C CA . ALA A 1 95 ? 13.692 -0.628 12.083 1.00 87.31 95 ALA A CA 1
ATOM 691 C C . ALA A 1 95 ? 14.560 -0.933 10.846 1.00 87.31 95 ALA A C 1
ATOM 693 O O . ALA A 1 95 ? 15.148 -2.015 10.756 1.00 87.31 95 ALA A O 1
ATOM 694 N N . LEU A 1 96 ? 14.626 0.002 9.891 1.00 85.00 96 LEU A N 1
ATOM 695 C CA . LEU A 1 96 ? 15.402 -0.124 8.652 1.00 85.00 96 LEU A CA 1
ATOM 696 C C . LEU A 1 96 ? 16.848 0.380 8.778 1.00 85.00 96 LEU A C 1
ATOM 698 O O . LEU A 1 96 ? 17.688 0.023 7.947 1.00 85.00 96 LEU A O 1
ATOM 702 N N . LYS A 1 97 ? 17.158 1.180 9.807 1.00 81.19 97 LYS A N 1
ATOM 703 C CA . LYS A 1 97 ? 18.497 1.732 10.050 1.00 81.19 97 LYS A CA 1
ATOM 704 C C . LYS A 1 97 ? 19.539 0.610 10.104 1.00 81.19 97 LYS A C 1
ATOM 706 O O . LYS A 1 97 ? 19.447 -0.298 10.923 1.00 81.19 97 LYS A O 1
ATOM 711 N N . GLY A 1 98 ? 20.527 0.675 9.211 1.00 75.19 98 GLY A N 1
ATOM 712 C CA . GLY A 1 98 ? 21.611 -0.310 9.113 1.00 75.19 98 GLY A CA 1
ATOM 713 C C . GLY A 1 98 ? 21.277 -1.595 8.342 1.00 75.19 98 GLY A C 1
ATOM 714 O O . GLY A 1 98 ? 22.181 -2.390 8.113 1.00 75.19 98 GLY A O 1
ATOM 715 N N . LYS A 1 99 ? 20.023 -1.802 7.907 1.00 78.56 99 LYS A N 1
ATOM 716 C CA . LYS A 1 99 ? 19.610 -2.973 7.102 1.00 78.56 99 LYS A CA 1
ATOM 717 C C . LYS A 1 99 ? 19.481 -2.667 5.613 1.00 78.56 99 LYS A C 1
ATOM 719 O O . LYS A 1 99 ? 19.718 -3.537 4.782 1.00 78.56 99 LYS A O 1
ATOM 724 N N . ILE A 1 100 ? 19.076 -1.445 5.280 1.00 72.88 100 ILE A N 1
ATOM 725 C CA . ILE A 1 100 ? 18.904 -0.963 3.907 1.00 72.88 100 ILE A CA 1
ATOM 726 C C . ILE A 1 100 ? 19.486 0.453 3.854 1.00 72.88 100 ILE A C 1
ATOM 728 O O . ILE A 1 100 ? 19.269 1.213 4.803 1.00 72.88 100 ILE A O 1
ATOM 732 N N . PRO A 1 101 ? 20.212 0.838 2.789 1.00 65.88 101 PRO A N 1
ATOM 733 C CA . PRO A 1 101 ? 20.605 2.228 2.589 1.00 65.88 101 PRO A CA 1
ATOM 734 C C . PRO A 1 101 ? 19.365 3.134 2.653 1.00 65.88 101 PRO A C 1
ATOM 736 O O . PRO A 1 101 ? 18.438 2.988 1.857 1.00 65.88 101 PRO A O 1
ATOM 739 N N . LEU A 1 102 ? 19.326 4.017 3.656 1.00 56.84 102 LEU A N 1
ATOM 740 C CA . LEU A 1 102 ? 18.218 4.954 3.893 1.00 56.84 102 LEU A CA 1
ATOM 741 C C . LEU A 1 102 ? 18.340 6.236 3.068 1.00 56.84 102 LEU A C 1
ATOM 743 O O . LEU A 1 102 ? 17.423 7.058 3.095 1.00 56.84 102 LEU A O 1
ATOM 747 N N . GLU A 1 103 ? 19.462 6.411 2.370 1.00 55.69 103 GLU A N 1
ATOM 748 C CA . GLU A 1 103 ? 19.642 7.522 1.453 1.00 55.69 103 GLU A CA 1
ATOM 749 C C . GLU A 1 103 ? 18.500 7.505 0.448 1.00 55.69 103 GLU A C 1
ATOM 751 O O . GLU A 1 103 ? 18.183 6.466 -0.146 1.00 55.69 103 GLU A O 1
ATOM 756 N N . ALA A 1 104 ? 17.881 8.672 0.255 1.00 48.66 104 ALA A N 1
ATOM 757 C CA . ALA A 1 104 ? 17.102 8.882 -0.939 1.00 48.66 104 ALA A CA 1
ATOM 758 C C . ALA A 1 104 ? 18.055 8.544 -2.080 1.00 48.66 104 ALA A C 1
ATOM 760 O O . ALA A 1 104 ? 19.029 9.258 -2.322 1.00 48.66 104 ALA A O 1
ATOM 761 N N . GLY A 1 105 ? 17.776 7.453 -2.788 1.00 40.84 105 GLY A N 1
ATOM 762 C CA . GLY A 1 105 ? 18.174 7.340 -4.173 1.00 40.84 105 GLY A CA 1
ATOM 763 C C . GLY A 1 105 ? 17.443 8.452 -4.909 1.00 40.84 105 GLY A C 1
ATOM 764 O O . GLY A 1 105 ? 16.481 8.187 -5.631 1.00 40.84 105 GLY A O 1
ATOM 765 N N . GLY A 1 106 ? 17.864 9.699 -4.662 1.00 36.66 106 GLY A N 1
ATOM 766 C CA . GLY A 1 106 ? 17.771 10.789 -5.586 1.00 36.66 106 GLY A CA 1
ATOM 767 C C . GLY A 1 106 ? 18.354 10.188 -6.829 1.00 36.66 106 GLY A C 1
ATOM 768 O O . GLY A 1 106 ? 19.549 9.912 -6.936 1.00 36.66 106 GLY A O 1
ATOM 769 N N . THR A 1 107 ? 17.453 9.848 -7.724 1.00 36.69 107 THR A N 1
ATOM 770 C CA . THR A 1 107 ? 17.836 9.591 -9.074 1.00 36.69 107 THR A CA 1
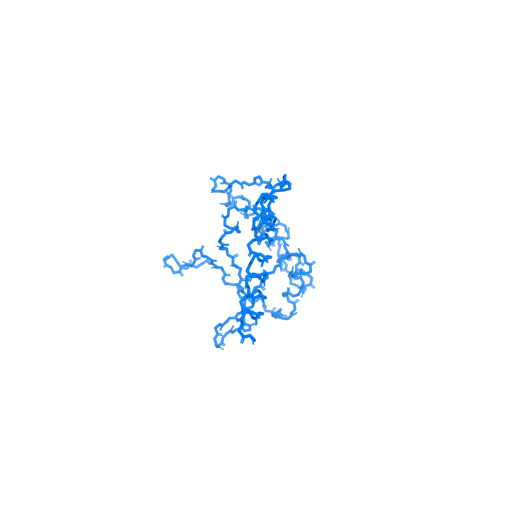ATOM 771 C C . THR A 1 107 ? 18.510 10.886 -9.513 1.00 36.69 107 THR A C 1
ATOM 773 O O . THR A 1 107 ? 17.842 11.823 -9.938 1.00 36.69 107 THR A O 1
ATOM 776 N N . LYS A 1 108 ? 19.853 10.914 -9.505 1.00 35.31 108 LYS A N 1
ATOM 777 C CA . LYS A 1 108 ? 20.492 11.194 -10.791 1.00 35.31 108 LYS A CA 1
ATOM 778 C C . LYS A 1 108 ? 19.682 10.396 -11.793 1.00 35.31 108 LYS A C 1
ATOM 780 O O . LYS A 1 108 ? 19.446 9.220 -11.525 1.00 35.31 108 LYS A O 1
ATOM 785 N N . ALA A 1 109 ? 19.090 11.098 -12.746 1.00 38.91 109 ALA A N 1
ATOM 786 C CA . ALA A 1 109 ? 18.033 10.668 -13.646 1.00 38.91 109 ALA A CA 1
ATOM 787 C C . ALA A 1 109 ? 18.387 9.400 -14.457 1.00 38.91 109 ALA A C 1
ATOM 789 O O . ALA A 1 109 ? 18.455 9.431 -15.673 1.00 38.91 109 ALA A O 1
ATOM 790 N N . ASP A 1 110 ? 18.570 8.283 -13.760 1.00 38.38 110 ASP A N 1
ATOM 791 C CA . ASP A 1 110 ? 19.102 7.005 -14.223 1.00 38.38 110 ASP A CA 1
ATOM 792 C C . ASP A 1 110 ? 18.244 5.848 -13.671 1.00 38.38 110 ASP A C 1
ATOM 794 O O . ASP A 1 110 ? 18.587 4.676 -13.810 1.00 38.38 110 ASP A O 1
ATOM 798 N N . CYS A 1 111 ? 17.084 6.136 -13.061 1.00 34.31 111 CYS A N 1
ATOM 799 C CA . CYS A 1 111 ? 16.075 5.107 -12.815 1.00 34.31 111 CYS A CA 1
ATOM 800 C C . CYS A 1 111 ? 15.264 4.886 -14.091 1.00 34.31 111 CYS A C 1
ATOM 802 O O . CYS A 1 111 ? 14.198 5.465 -14.278 1.00 34.31 111 CYS A O 1
ATOM 804 N N . GLY A 1 112 ? 15.795 4.034 -14.965 1.00 42.44 112 GLY A N 1
ATOM 805 C CA . GLY A 1 112 ? 15.227 2.697 -15.169 1.00 42.44 112 GLY A CA 1
ATOM 806 C C . GLY A 1 112 ? 13.780 2.550 -15.652 1.00 42.44 112 GLY A C 1
ATOM 807 O O . GLY A 1 112 ? 13.330 1.417 -15.778 1.00 42.44 112 GLY A O 1
ATOM 808 N N . CYS A 1 113 ? 13.057 3.623 -15.973 1.00 37.75 113 CYS A N 1
ATOM 809 C CA . CYS A 1 113 ? 11.844 3.558 -16.787 1.00 37.75 113 CYS A CA 1
ATOM 810 C C . CYS A 1 113 ? 12.257 3.562 -18.268 1.00 37.75 113 CYS A C 1
ATOM 812 O O . CYS A 1 113 ? 12.119 4.550 -18.975 1.00 37.75 113 CYS A O 1
ATOM 814 N N . CYS A 1 114 ? 12.850 2.455 -18.715 1.00 38.06 114 CYS A N 1
ATOM 815 C CA . CYS A 1 114 ? 12.923 2.043 -20.120 1.00 38.06 114 CYS A CA 1
ATOM 816 C C . CYS A 1 114 ? 13.342 3.094 -21.174 1.00 38.06 114 CYS A C 1
ATOM 818 O O . CYS A 1 114 ? 12.782 3.112 -22.268 1.00 38.06 114 CYS A O 1
ATOM 820 N N . ILE A 1 115 ? 14.385 3.890 -20.932 1.00 48.31 115 ILE A N 1
ATOM 821 C CA . ILE A 1 115 ? 15.228 4.370 -22.036 1.00 48.31 115 ILE A CA 1
ATOM 822 C C . ILE A 1 115 ? 16.430 3.436 -22.058 1.00 48.31 115 ILE A C 1
ATOM 824 O O . ILE A 1 115 ? 17.435 3.649 -21.385 1.00 48.31 115 ILE A O 1
ATOM 828 N N . VAL A 1 116 ? 16.281 2.328 -22.789 1.00 51.09 116 VAL A N 1
ATOM 829 C CA . VAL A 1 116 ? 17.430 1.556 -23.278 1.00 51.09 116 VAL A CA 1
ATOM 830 C C . VAL A 1 116 ? 18.487 2.547 -23.785 1.00 51.09 116 VAL A C 1
ATOM 832 O O . VAL A 1 116 ? 18.108 3.524 -24.434 1.00 51.09 116 VAL A O 1
ATOM 835 N N . PRO A 1 117 ? 19.787 2.347 -23.495 1.00 63.28 117 PRO A N 1
ATOM 836 C CA . PRO A 1 117 ? 20.826 3.277 -23.928 1.00 63.28 117 PRO A CA 1
ATOM 837 C C . PRO A 1 117 ? 20.654 3.566 -25.420 1.00 63.28 117 PRO A C 1
ATOM 839 O O . PRO A 1 117 ? 20.287 2.665 -26.170 1.00 63.28 117 PRO A O 1
ATOM 842 N N . VAL A 1 118 ? 20.902 4.800 -25.863 1.00 65.12 118 VAL A N 1
ATOM 843 C CA . VAL A 1 118 ? 20.602 5.269 -27.234 1.00 65.12 118 VAL A CA 1
ATOM 844 C C . VAL A 1 118 ? 21.087 4.282 -28.315 1.00 65.12 118 VAL A C 1
ATOM 846 O O . VAL A 1 118 ? 20.405 4.030 -29.305 1.00 65.12 118 VAL A O 1
ATOM 849 N N . LYS A 1 119 ? 22.224 3.616 -28.072 1.00 68.44 119 LYS A N 1
ATOM 850 C CA . LYS A 1 119 ? 22.754 2.531 -28.916 1.00 68.44 119 LYS A CA 1
ATOM 851 C C . LYS A 1 119 ? 21.804 1.327 -29.052 1.00 68.44 119 LYS A C 1
ATOM 853 O O . LYS A 1 119 ? 21.623 0.814 -30.149 1.00 68.44 119 LYS A O 1
ATOM 858 N N . CYS A 1 120 ? 21.171 0.892 -27.966 1.00 57.69 120 CYS A N 1
ATOM 859 C CA . CYS A 1 120 ? 20.158 -0.164 -27.961 1.00 57.69 120 CYS A CA 1
ATOM 860 C C . CYS A 1 120 ? 18.823 0.295 -28.575 1.00 57.69 120 CYS A C 1
ATOM 862 O O . CYS A 1 120 ? 18.163 -0.517 -29.222 1.00 57.69 120 CYS A O 1
ATOM 864 N N . GLN A 1 121 ? 18.436 1.573 -28.450 1.00 71.12 121 GLN A N 1
ATOM 865 C CA . GLN A 1 121 ? 17.258 2.114 -29.154 1.00 71.12 121 GLN A CA 1
ATOM 866 C C . GLN A 1 121 ? 17.430 2.052 -30.673 1.00 71.12 121 GLN A C 1
ATOM 868 O O . GLN A 1 121 ? 16.561 1.523 -31.365 1.00 71.12 121 GLN A O 1
ATOM 873 N N . PHE A 1 122 ? 18.575 2.510 -31.187 1.00 79.06 122 PHE A N 1
ATOM 874 C CA . PHE A 1 122 ? 18.873 2.432 -32.618 1.00 79.06 122 PHE A CA 1
ATOM 875 C C . PHE A 1 122 ? 18.983 0.991 -33.120 1.00 79.06 122 PHE A C 1
ATOM 877 O O . PHE A 1 122 ? 18.480 0.690 -34.200 1.00 79.06 122 PHE A O 1
ATOM 884 N N . LEU A 1 123 ? 19.562 0.083 -32.328 1.00 79.62 123 LEU A N 1
ATOM 885 C CA . LEU A 1 123 ? 19.612 -1.336 -32.682 1.00 79.62 123 LEU A CA 1
ATOM 886 C C . LEU A 1 123 ? 18.204 -1.945 -32.787 1.00 79.62 123 LEU A C 1
ATOM 888 O O . LEU A 1 123 ? 17.914 -2.663 -33.740 1.00 79.62 123 LEU A O 1
ATOM 892 N N . THR A 1 124 ? 17.315 -1.625 -31.843 1.00 80.31 124 THR A N 1
ATOM 893 C CA . THR A 1 124 ? 15.946 -2.168 -31.822 1.00 80.31 124 THR A CA 1
ATOM 894 C C . THR A 1 124 ? 15.135 -1.644 -33.008 1.00 80.31 124 THR A C 1
ATOM 896 O O . THR A 1 124 ? 14.501 -2.426 -33.713 1.00 80.31 124 THR A O 1
ATOM 899 N N . LEU A 1 125 ? 15.212 -0.338 -33.287 1.00 86.19 125 LEU A N 1
ATOM 900 C CA . LEU A 1 125 ? 14.566 0.270 -34.455 1.00 86.19 125 LEU A CA 1
ATOM 901 C C . LEU A 1 125 ? 15.116 -0.294 -35.773 1.00 86.19 125 LEU A C 1
ATOM 903 O O . LEU A 1 125 ? 14.340 -0.586 -36.682 1.00 86.19 125 LEU A O 1
ATOM 907 N N . GLY A 1 126 ? 16.432 -0.5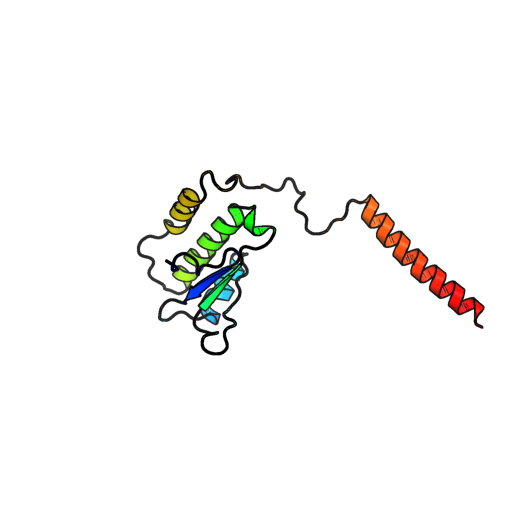08 -35.858 1.00 89.12 126 GLY A N 1
ATOM 908 C CA . GLY A 1 126 ? 17.077 -1.115 -37.022 1.00 89.12 126 GLY A CA 1
ATOM 909 C C . GLY A 1 126 ? 16.604 -2.546 -37.287 1.00 89.12 126 GLY A C 1
ATOM 910 O O . GLY A 1 126 ? 16.266 -2.875 -38.422 1.00 89.12 126 GLY A O 1
ATOM 911 N N . ILE A 1 127 ? 16.507 -3.382 -36.247 1.00 89.94 127 ILE A N 1
ATOM 912 C CA . ILE A 1 127 ? 16.008 -4.764 -36.365 1.00 89.94 127 ILE A CA 1
ATOM 913 C C . ILE A 1 127 ? 14.548 -4.781 -36.833 1.00 89.94 127 ILE A C 1
ATOM 915 O O . ILE A 1 127 ? 14.193 -5.572 -37.710 1.00 89.94 127 ILE A O 1
ATOM 919 N N . VAL A 1 128 ? 13.705 -3.895 -36.293 1.00 91.06 128 VAL A N 1
ATOM 920 C CA . VAL A 1 128 ? 12.298 -3.788 -36.703 1.00 91.06 128 VAL A CA 1
ATOM 921 C C . VAL A 1 128 ? 12.199 -3.377 -38.173 1.00 91.06 128 VAL A C 1
ATOM 923 O O . VAL A 1 128 ? 11.548 -4.071 -38.953 1.00 91.06 128 VAL A O 1
ATOM 926 N N . ALA A 1 129 ? 12.892 -2.312 -38.584 1.00 93.75 129 ALA A N 1
ATOM 927 C CA . ALA A 1 129 ? 12.876 -1.842 -39.969 1.00 93.75 129 ALA A CA 1
ATOM 928 C C . ALA A 1 129 ? 13.366 -2.916 -40.955 1.00 93.75 129 ALA A C 1
ATOM 930 O O . ALA A 1 129 ? 12.746 -3.128 -41.998 1.00 93.75 129 ALA A O 1
ATOM 931 N N . LEU A 1 130 ? 14.431 -3.642 -40.604 1.00 93.94 130 LEU A N 1
ATOM 932 C CA . LEU A 1 130 ? 14.969 -4.723 -41.428 1.00 93.94 130 LEU A CA 1
ATOM 933 C C . LEU A 1 130 ? 13.990 -5.900 -41.533 1.00 93.94 130 LEU A C 1
ATOM 935 O O . LEU A 1 130 ? 13.810 -6.447 -42.617 1.00 93.94 130 LEU A O 1
ATOM 939 N N . SER A 1 131 ? 13.292 -6.240 -40.447 1.00 92.25 131 SER A N 1
ATOM 940 C CA . SER A 1 131 ? 12.273 -7.300 -40.440 1.00 92.25 131 SER A CA 1
ATOM 941 C C . SER A 1 131 ? 11.093 -6.965 -41.358 1.00 92.25 131 SER A C 1
ATOM 943 O O . SER A 1 131 ? 10.672 -7.802 -42.159 1.00 92.25 131 SER A O 1
ATOM 945 N N . PHE A 1 132 ? 10.597 -5.723 -41.305 1.00 93.19 132 PHE A N 1
ATOM 946 C CA . PHE A 1 132 ? 9.538 -5.256 -42.207 1.00 93.19 132 PHE A CA 1
ATOM 947 C C . PHE A 1 132 ? 10.017 -5.157 -43.662 1.00 93.19 132 PHE A C 1
ATOM 949 O O . PHE A 1 132 ? 9.299 -5.581 -44.567 1.00 93.19 132 PHE A O 1
ATOM 956 N N . GLY A 1 133 ? 11.235 -4.660 -43.896 1.00 95.00 133 GLY A N 1
ATOM 957 C CA . GLY A 1 133 ? 11.828 -4.565 -45.232 1.00 95.00 133 GLY A CA 1
ATOM 958 C C . GLY A 1 133 ? 12.019 -5.931 -45.894 1.00 95.00 133 GLY A C 1
ATOM 959 O O . GLY A 1 133 ? 11.613 -6.124 -47.039 1.00 95.00 133 GLY A O 1
ATOM 960 N N . VAL A 1 134 ? 12.559 -6.910 -45.160 1.00 94.62 134 VAL A N 1
ATOM 961 C CA . VAL A 1 134 ? 12.692 -8.297 -45.636 1.00 94.62 134 VAL A CA 1
ATOM 962 C C . VAL A 1 134 ? 11.317 -8.906 -45.915 1.00 94.62 134 VAL A C 1
ATOM 964 O O . VAL A 1 134 ? 11.129 -9.517 -46.966 1.00 94.62 134 VAL A O 1
ATOM 967 N N . GLY A 1 135 ? 10.336 -8.694 -45.031 1.00 92.25 135 GLY A N 1
ATOM 968 C CA . GLY A 1 135 ? 8.960 -9.149 -45.244 1.00 92.25 135 GLY A CA 1
ATOM 969 C C . GLY A 1 135 ? 8.331 -8.583 -46.524 1.00 92.25 135 GLY A C 1
ATOM 970 O O . GLY A 1 135 ? 7.763 -9.336 -47.316 1.00 92.25 135 GLY A O 1
ATOM 971 N N . TYR A 1 136 ? 8.491 -7.280 -46.775 1.00 92.38 136 TYR A N 1
ATOM 972 C CA . TYR A 1 136 ? 8.008 -6.626 -47.995 1.00 92.38 136 TYR A CA 1
ATOM 973 C C . TYR A 1 136 ? 8.670 -7.200 -49.256 1.00 92.38 136 TYR A C 1
ATOM 975 O O . TYR A 1 136 ? 7.992 -7.522 -50.233 1.00 92.38 136 TYR A O 1
ATOM 983 N N . LEU A 1 137 ? 9.988 -7.405 -49.217 1.00 90.75 137 LEU A N 1
ATOM 984 C CA . LEU A 1 137 ? 10.756 -7.910 -50.355 1.00 90.75 137 LEU A CA 1
ATOM 985 C C . LEU A 1 137 ? 10.416 -9.375 -50.680 1.00 90.75 137 LEU A C 1
ATOM 987 O O . LEU A 1 137 ? 10.283 -9.740 -51.849 1.00 90.75 137 LEU A O 1
ATOM 991 N N . LEU A 1 138 ? 10.210 -10.206 -49.653 1.00 88.75 138 LEU A N 1
ATOM 992 C CA . LEU A 1 138 ? 9.726 -11.582 -49.809 1.00 88.75 138 LEU A CA 1
ATOM 993 C C . LEU A 1 138 ? 8.291 -11.628 -50.354 1.00 88.75 138 LEU A C 1
ATOM 995 O O . LEU A 1 138 ? 7.989 -12.481 -51.187 1.00 88.75 138 LEU A O 1
ATOM 999 N N . SER A 1 139 ? 7.421 -10.704 -49.933 1.00 85.56 139 SER A N 1
ATOM 1000 C CA . SER A 1 139 ? 6.059 -10.593 -50.469 1.00 85.56 139 SER A CA 1
ATOM 1001 C C . SER A 1 139 ? 6.043 -10.183 -51.943 1.00 85.56 139 SER A C 1
ATOM 1003 O O . SER A 1 139 ? 5.187 -10.655 -52.688 1.00 85.56 139 SER A O 1
ATOM 1005 N N . GLY A 1 140 ? 6.964 -9.315 -52.372 1.00 84.00 140 GLY A N 1
ATOM 1006 C CA . GLY A 1 140 ? 7.072 -8.876 -53.766 1.00 84.00 140 GLY A CA 1
ATOM 1007 C C . GLY A 1 140 ? 7.599 -9.959 -54.712 1.00 84.00 140 GLY A C 1
ATOM 1008 O O . GLY A 1 140 ? 7.192 -10.004 -55.863 1.00 84.00 140 GLY A O 1
ATOM 1009 N N . ARG A 1 141 ? 8.455 -10.865 -54.219 1.00 78.50 141 ARG A N 1
ATOM 1010 C CA . ARG A 1 141 ? 9.039 -11.983 -54.988 1.00 78.50 141 ARG A CA 1
ATOM 1011 C C . ARG A 1 141 ? 8.112 -13.188 -55.194 1.00 78.50 141 ARG A C 1
ATOM 1013 O O . ARG A 1 141 ? 8.474 -14.095 -55.935 1.00 78.50 141 ARG A O 1
ATOM 1020 N N . ARG A 1 142 ? 6.980 -13.244 -54.481 1.00 62.16 142 ARG A N 1
ATOM 1021 C CA . ARG A 1 142 ? 5.975 -14.324 -54.564 1.00 62.16 142 ARG A CA 1
ATOM 1022 C C . ARG A 1 142 ? 4.796 -14.002 -55.493 1.00 62.16 142 ARG A C 1
ATOM 1024 O O . ARG A 1 142 ? 3.875 -14.813 -55.572 1.00 62.16 142 ARG A O 1
ATOM 1031 N N . ARG A 1 143 ? 4.812 -12.839 -56.145 1.00 55.88 143 ARG A N 1
ATOM 1032 C CA . ARG A 1 143 ? 3.990 -12.536 -57.324 1.00 55.88 143 ARG A CA 1
ATOM 1033 C C . ARG A 1 143 ? 4.828 -12.755 -58.571 1.00 55.88 143 ARG A C 1
ATOM 1035 O O . ARG A 1 143 ? 4.224 -13.166 -59.579 1.00 55.88 143 ARG A O 1
#